Protein AF-A0A9P0NGK1-F1 (afdb_monomer)

Structure (mmCIF, N/CA/C/O backbone):
data_AF-A0A9P0NGK1-F1
#
_entry.id   AF-A0A9P0NGK1-F1
#
loop_
_atom_site.group_PDB
_atom_site.id
_atom_site.type_symbol
_atom_site.label_atom_id
_atom_site.label_alt_id
_atom_site.label_comp_id
_atom_site.label_asym_id
_atom_site.label_entity_id
_atom_site.label_seq_id
_atom_site.pdbx_PDB_ins_code
_atom_site.Cartn_x
_atom_site.Cartn_y
_atom_site.Cartn_z
_atom_site.occupancy
_atom_site.B_iso_or_equiv
_atom_site.auth_seq_id
_atom_site.auth_comp_id
_atom_site.auth_asym_id
_atom_site.auth_atom_id
_atom_site.pdbx_PDB_model_num
ATOM 1 N N . MET A 1 1 ? 38.859 -7.418 5.024 1.00 35.53 1 MET A N 1
ATOM 2 C CA . MET A 1 1 ? 37.571 -8.073 4.716 1.00 35.53 1 MET A CA 1
ATOM 3 C C . MET A 1 1 ? 36.928 -7.284 3.594 1.00 35.53 1 MET A C 1
ATOM 5 O O . MET A 1 1 ? 36.834 -6.075 3.733 1.00 35.53 1 MET A O 1
ATOM 9 N N . SER A 1 2 ? 36.626 -7.931 2.469 1.00 40.88 2 SER A N 1
ATOM 10 C CA . SER A 1 2 ? 36.155 -7.268 1.247 1.00 40.88 2 SER A CA 1
ATOM 11 C C . SER A 1 2 ? 34.719 -6.778 1.432 1.00 40.88 2 SER A C 1
ATOM 13 O O . SER A 1 2 ? 33.812 -7.596 1.566 1.00 40.88 2 SER A O 1
ATOM 15 N N . GLN A 1 3 ? 34.510 -5.462 1.452 1.00 42.41 3 GLN A N 1
ATOM 16 C CA . GLN A 1 3 ? 33.209 -4.884 1.134 1.00 42.41 3 GLN A CA 1
ATOM 17 C C . GLN A 1 3 ? 33.101 -4.900 -0.391 1.00 42.41 3 GLN A C 1
ATOM 19 O O . GLN A 1 3 ? 33.691 -4.063 -1.067 1.00 42.41 3 GLN A O 1
ATOM 24 N N . ASN A 1 4 ? 32.385 -5.878 -0.947 1.00 43.88 4 ASN A N 1
ATOM 25 C CA . ASN A 1 4 ? 31.895 -5.774 -2.319 1.00 43.88 4 ASN A CA 1
ATOM 26 C C . ASN A 1 4 ? 30.751 -4.747 -2.326 1.00 43.88 4 ASN A C 1
ATOM 28 O O . ASN A 1 4 ? 29.579 -5.107 -2.419 1.00 43.88 4 ASN A O 1
ATOM 32 N N . GLU A 1 5 ? 31.085 -3.466 -2.170 1.00 45.56 5 GLU A N 1
ATOM 33 C CA . GLU A 1 5 ? 30.175 -2.379 -2.511 1.00 45.56 5 GLU A CA 1
ATOM 34 C C . GLU A 1 5 ? 30.039 -2.385 -4.027 1.00 45.56 5 GLU A C 1
ATOM 36 O O . GLU A 1 5 ? 30.900 -1.906 -4.762 1.00 45.56 5 GLU A O 1
ATOM 41 N N . THR A 1 6 ? 28.954 -2.988 -4.506 1.00 48.22 6 THR A N 1
ATOM 42 C CA . THR A 1 6 ? 28.494 -2.746 -5.870 1.00 48.22 6 THR A CA 1
ATOM 43 C C . THR A 1 6 ? 27.996 -1.306 -5.879 1.00 48.22 6 THR A C 1
ATOM 45 O O . THR A 1 6 ? 26.834 -1.038 -5.586 1.00 48.22 6 THR A O 1
ATOM 48 N N . THR A 1 7 ? 28.904 -0.358 -6.097 1.00 46.31 7 THR A N 1
ATOM 49 C CA . THR A 1 7 ? 28.561 1.038 -6.349 1.00 46.31 7 THR A CA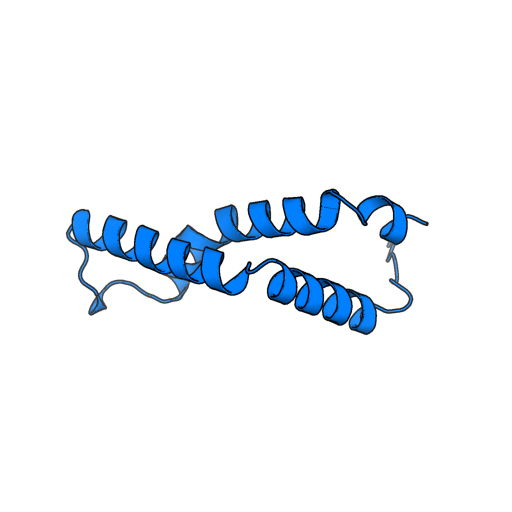 1
ATOM 50 C C . THR A 1 7 ? 27.832 1.038 -7.685 1.00 46.31 7 THR A C 1
ATOM 52 O O . THR A 1 7 ? 28.451 0.976 -8.746 1.00 46.31 7 THR A O 1
ATOM 55 N N . PHE A 1 8 ? 26.498 1.012 -7.649 1.00 55.28 8 PHE A N 1
ATOM 56 C CA . PHE A 1 8 ? 25.715 1.295 -8.842 1.00 55.28 8 PHE A CA 1
ATOM 57 C C . PHE A 1 8 ? 26.138 2.690 -9.290 1.00 55.28 8 PHE A C 1
ATOM 59 O O . PHE A 1 8 ? 25.954 3.655 -8.555 1.00 55.28 8 PHE A O 1
ATOM 66 N N . VAL A 1 9 ? 26.738 2.788 -10.476 1.00 56.22 9 VAL A N 1
ATOM 67 C CA . VAL A 1 9 ? 27.290 4.038 -11.030 1.00 56.22 9 VAL A CA 1
ATOM 68 C C . VAL A 1 9 ? 26.210 5.129 -11.167 1.00 56.22 9 VAL A C 1
ATOM 70 O O . VAL A 1 9 ? 26.532 6.281 -11.430 1.00 56.22 9 VAL A O 1
ATOM 73 N N . ASP A 1 10 ? 24.936 4.797 -10.929 1.00 74.12 10 ASP A N 1
ATOM 74 C CA . ASP A 1 10 ? 23.822 5.735 -10.952 1.00 74.12 10 ASP A CA 1
ATOM 75 C C . ASP A 1 10 ? 22.601 5.250 -10.128 1.00 74.12 10 ASP A C 1
ATOM 77 O O . ASP A 1 10 ? 21.559 4.863 -10.669 1.00 74.12 10 ASP A O 1
ATOM 81 N N . GLU A 1 11 ? 22.732 5.207 -8.796 1.00 78.00 11 GLU A N 1
ATOM 82 C CA . GLU A 1 11 ? 21.634 4.831 -7.881 1.00 78.00 11 GLU A CA 1
ATOM 83 C C . GLU A 1 11 ? 20.386 5.714 -8.072 1.00 78.00 11 GLU A C 1
ATOM 85 O O . GLU A 1 11 ? 19.255 5.216 -8.052 1.00 78.00 11 GLU A O 1
ATOM 90 N N . GLU A 1 12 ? 20.575 7.015 -8.314 1.00 82.62 12 GLU A N 1
ATOM 91 C CA . GLU A 1 12 ? 19.472 7.953 -8.529 1.00 82.62 12 GLU A CA 1
ATOM 92 C C . GLU A 1 12 ? 18.718 7.673 -9.830 1.00 82.62 12 GLU A C 1
ATOM 94 O O . GLU A 1 12 ? 17.482 7.596 -9.809 1.00 82.62 12 GLU A O 1
ATOM 99 N N . SER A 1 13 ? 19.413 7.447 -10.952 1.00 79.62 13 SER A N 1
ATOM 100 C CA . SER A 1 13 ? 18.725 7.066 -12.190 1.00 79.62 13 SER A CA 1
ATOM 101 C C . SER A 1 13 ? 18.071 5.700 -12.086 1.00 79.62 13 SER A C 1
ATOM 103 O O . SER A 1 13 ? 16.993 5.505 -12.653 1.00 79.62 13 SER A O 1
ATOM 105 N N . PHE A 1 14 ? 18.663 4.758 -11.345 1.00 80.12 14 PHE A N 1
ATOM 106 C CA . PHE A 1 14 ? 18.024 3.470 -11.096 1.00 80.12 14 PHE A CA 1
ATOM 107 C C . PHE A 1 14 ? 16.715 3.639 -10.320 1.00 8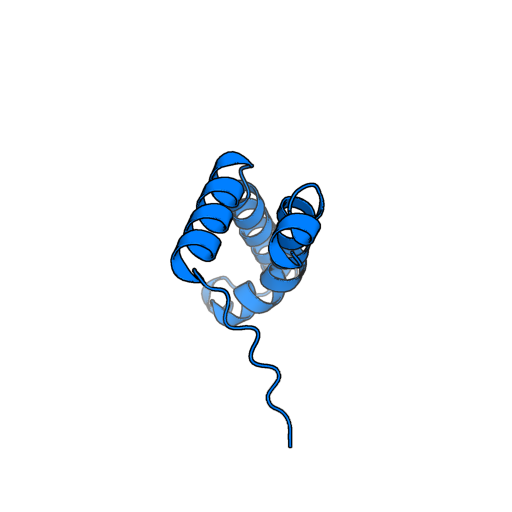0.12 14 PHE A C 1
ATOM 109 O O . PHE A 1 14 ? 15.668 3.151 -10.756 1.00 80.12 14 PHE A O 1
ATOM 116 N N . LYS A 1 15 ? 16.748 4.390 -9.215 1.00 82.62 15 LYS A N 1
ATOM 117 C CA . LYS A 1 15 ? 15.559 4.707 -8.419 1.00 82.62 15 LYS A CA 1
ATOM 118 C C . LYS A 1 15 ? 14.494 5.398 -9.270 1.00 82.62 15 LYS A C 1
ATOM 120 O O . LYS A 1 15 ? 13.337 4.983 -9.252 1.00 82.62 15 LYS A O 1
ATOM 125 N N . SER A 1 16 ? 14.888 6.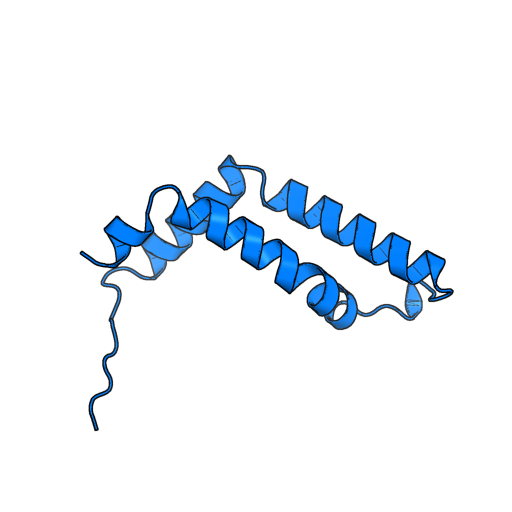397 -10.060 1.00 86.75 16 SER A N 1
ATOM 126 C CA . SER A 1 16 ? 13.996 7.117 -10.974 1.00 86.75 16 SER A CA 1
ATOM 127 C C . SER A 1 16 ? 13.346 6.183 -12.001 1.00 86.75 16 SER A C 1
ATOM 129 O O . SER A 1 16 ? 12.125 6.207 -12.187 1.00 86.75 16 SER A O 1
ATOM 131 N N . LEU A 1 17 ? 14.131 5.289 -12.614 1.00 84.19 17 LEU A N 1
ATOM 132 C CA . LEU A 1 17 ? 13.636 4.297 -13.566 1.00 84.19 17 LEU A CA 1
ATOM 133 C C . LEU A 1 17 ? 12.620 3.351 -12.917 1.00 84.19 17 LEU A C 1
ATOM 135 O O . LEU A 1 17 ? 11.546 3.140 -13.481 1.00 84.19 17 LEU A O 1
ATOM 139 N N . VAL A 1 18 ? 12.942 2.797 -11.744 1.00 84.50 18 VAL A N 1
ATOM 140 C CA . VAL A 1 18 ? 12.040 1.902 -11.006 1.00 84.50 18 VAL A CA 1
ATOM 141 C C . VAL A 1 18 ? 10.742 2.625 -10.661 1.00 84.50 18 VAL A C 1
ATOM 143 O O . VAL A 1 18 ? 9.671 2.125 -10.999 1.00 84.50 18 VAL A O 1
ATOM 146 N N . CYS A 1 19 ? 10.814 3.826 -10.080 1.00 87.69 19 CYS A N 1
ATOM 147 C CA . CYS A 1 19 ? 9.631 4.620 -9.746 1.00 87.69 19 CYS A CA 1
ATOM 148 C C . CYS A 1 19 ? 8.756 4.895 -10.975 1.00 87.69 19 CYS A C 1
ATOM 150 O O . CYS A 1 19 ? 7.538 4.720 -10.907 1.00 87.69 19 CYS A O 1
ATOM 152 N N . ARG A 1 20 ? 9.359 5.260 -12.116 1.00 88.19 20 ARG A N 1
ATOM 153 C CA . ARG A 1 20 ? 8.609 5.491 -13.356 1.00 88.19 20 ARG A CA 1
ATOM 154 C C . ARG A 1 20 ? 7.877 4.234 -13.815 1.00 88.19 20 ARG A C 1
ATOM 156 O O . ARG A 1 20 ? 6.720 4.317 -14.206 1.00 88.19 20 ARG A O 1
ATOM 163 N N . ARG A 1 21 ? 8.525 3.068 -13.749 1.00 85.56 21 ARG A N 1
ATOM 164 C CA . ARG A 1 21 ? 7.909 1.798 -14.164 1.00 85.56 21 ARG A CA 1
ATOM 165 C C . ARG A 1 21 ? 6.795 1.350 -13.236 1.00 85.56 21 ARG A C 1
ATOM 167 O O . ARG A 1 21 ? 5.760 0.931 -13.737 1.00 85.56 21 ARG A O 1
ATOM 174 N N . LEU A 1 22 ? 6.989 1.475 -11.924 1.00 88.75 22 LEU A N 1
ATOM 175 C CA . LEU A 1 22 ? 5.940 1.187 -10.946 1.00 88.75 22 LEU A CA 1
ATOM 176 C C . LEU A 1 22 ? 4.703 2.056 -11.210 1.00 88.75 22 LEU A C 1
ATOM 178 O O . LEU A 1 22 ? 3.579 1.565 -11.173 1.00 88.75 22 LEU A O 1
ATOM 182 N N . LEU A 1 23 ? 4.903 3.328 -11.556 1.00 89.50 23 LEU A N 1
ATOM 183 C CA . LEU A 1 23 ? 3.804 4.212 -11.930 1.00 89.50 23 LEU A CA 1
ATOM 184 C C . LEU A 1 23 ? 3.141 3.792 -13.253 1.00 89.50 23 LEU A C 1
ATOM 186 O O . LEU A 1 23 ? 1.923 3.666 -13.308 1.00 89.50 23 LEU A O 1
ATOM 190 N N . GLU A 1 24 ? 3.924 3.525 -14.302 1.00 88.88 24 GLU A N 1
ATOM 191 C CA . GLU A 1 24 ? 3.413 3.102 -15.618 1.00 88.88 24 GLU A CA 1
ATOM 192 C C . GLU A 1 24 ? 2.638 1.772 -15.576 1.00 88.88 24 GLU A C 1
ATOM 194 O O . GLU A 1 24 ? 1.723 1.581 -16.374 1.00 88.88 24 GLU A O 1
ATOM 199 N N . CYS A 1 25 ? 2.995 0.848 -14.678 1.00 87.06 25 CYS A N 1
ATOM 200 C CA . CYS A 1 25 ? 2.315 -0.442 -14.549 1.00 87.06 25 CYS A CA 1
ATOM 201 C C . CYS A 1 25 ? 1.144 -0.431 -13.555 1.00 87.06 25 CYS A C 1
ATOM 203 O O . CYS A 1 25 ? 0.569 -1.487 -13.307 1.00 87.06 25 CYS A O 1
ATOM 205 N N . GLY A 1 26 ? 0.798 0.726 -12.976 1.00 91.44 26 GLY A N 1
ATOM 206 C CA . GLY A 1 26 ? -0.314 0.845 -12.029 1.00 91.44 26 GLY A CA 1
ATOM 207 C C . GLY A 1 26 ? -0.024 0.281 -10.634 1.00 91.4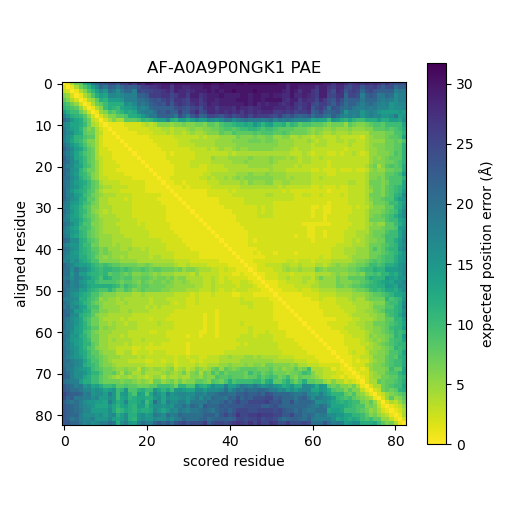4 26 GLY A C 1
ATOM 208 O O . GLY A 1 26 ? -0.954 0.042 -9.868 1.00 91.44 26 GLY A O 1
ATOM 209 N N . TRP A 1 27 ? 1.249 0.097 -10.262 1.00 92.12 27 TRP A N 1
ATOM 210 C CA . TRP A 1 27 ? 1.633 -0.469 -8.960 1.00 92.12 27 TRP A CA 1
ATOM 211 C C . TRP A 1 27 ? 1.044 0.317 -7.782 1.00 92.12 27 TRP A C 1
ATOM 213 O O . TRP A 1 27 ? 0.602 -0.271 -6.801 1.00 92.12 27 TRP A O 1
ATOM 223 N N . MET A 1 28 ? 0.997 1.650 -7.883 1.00 91.88 28 MET A N 1
ATOM 224 C CA . MET A 1 28 ? 0.411 2.503 -6.839 1.00 91.88 28 MET A CA 1
ATOM 225 C C . MET A 1 28 ? -1.076 2.207 -6.617 1.00 91.88 28 MET A C 1
ATOM 227 O O . MET A 1 28 ? -1.536 2.194 -5.472 1.00 91.88 28 MET A O 1
ATOM 231 N N . ASP A 1 29 ? -1.822 1.944 -7.690 1.00 94.69 29 ASP A N 1
ATOM 232 C CA . ASP A 1 29 ? -3.242 1.603 -7.608 1.00 94.69 29 ASP A CA 1
ATOM 233 C C . ASP A 1 29 ? -3.424 0.218 -6.980 1.00 94.69 29 ASP A C 1
ATOM 235 O O . ASP A 1 29 ? -4.265 0.038 -6.097 1.00 94.69 29 ASP A O 1
ATOM 239 N N . GLU A 1 30 ? -2.581 -0.741 -7.366 1.00 93.88 30 GLU A N 1
ATOM 240 C CA . GLU A 1 30 ? -2.584 -2.103 -6.828 1.00 93.88 30 GLU A CA 1
ATOM 241 C C . GLU A 1 30 ? -2.250 -2.135 -5.329 1.00 93.88 30 GLU A C 1
ATOM 243 O O . GLU A 1 30 ? -2.987 -2.723 -4.535 1.00 93.88 30 GLU A O 1
ATOM 248 N N . VAL A 1 31 ? -1.217 -1.403 -4.901 1.00 94.69 31 VAL A N 1
ATOM 249 C CA . VAL A 1 31 ? -0.872 -1.254 -3.478 1.00 94.69 31 VAL A CA 1
ATOM 250 C C . VAL A 1 31 ? -1.971 -0.521 -2.708 1.00 94.69 31 VAL A C 1
ATOM 252 O O . VAL A 1 31 ? -2.283 -0.887 -1.576 1.00 94.69 31 VAL A O 1
ATOM 255 N N . THR A 1 32 ? -2.628 0.469 -3.317 1.00 95.38 32 THR A N 1
ATOM 256 C CA . THR A 1 32 ? -3.778 1.144 -2.697 1.00 95.38 32 THR A CA 1
ATOM 25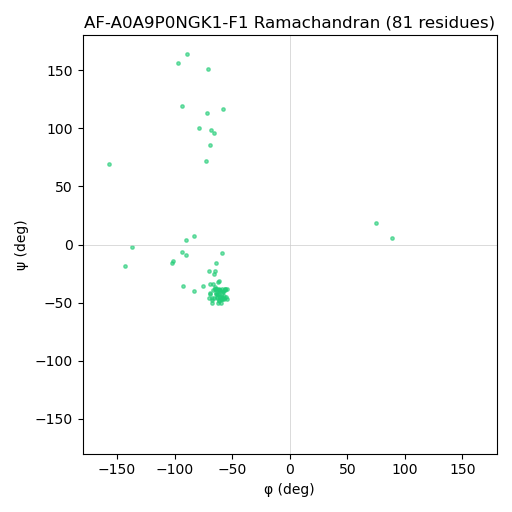7 C C . THR A 1 32 ? -4.950 0.183 -2.480 1.00 95.38 32 THR A C 1
ATOM 259 O O . THR A 1 32 ? -5.631 0.262 -1.451 1.00 95.38 32 THR A O 1
ATOM 262 N N . MET A 1 33 ? -5.204 -0.731 -3.421 1.00 96.38 33 MET A N 1
ATOM 263 C CA . MET A 1 33 ? -6.212 -1.781 -3.255 1.00 96.38 33 MET A CA 1
ATOM 264 C C . MET A 1 33 ? -5.821 -2.758 -2.143 1.00 96.38 33 MET A C 1
ATOM 266 O O . MET A 1 33 ? -6.638 -2.986 -1.250 1.00 96.38 33 MET A O 1
ATOM 270 N N . LEU A 1 34 ? -4.565 -3.215 -2.114 1.00 95.94 34 LEU A N 1
ATOM 271 C CA . LEU A 1 34 ? -4.022 -4.055 -1.039 1.00 95.94 34 LEU A CA 1
ATOM 272 C C . LEU A 1 34 ? -4.203 -3.413 0.343 1.00 95.94 34 LEU A C 1
ATOM 274 O O . LEU A 1 34 ? -4.713 -4.056 1.259 1.00 95.94 34 LEU A O 1
ATOM 278 N N . CYS A 1 35 ? -3.878 -2.125 0.496 1.00 96.00 35 CYS A N 1
ATOM 279 C CA . CYS A 1 35 ? -4.112 -1.393 1.745 1.00 96.00 35 CYS A CA 1
ATOM 280 C C . CYS A 1 35 ? -5.584 -1.456 2.178 1.00 96.00 35 CYS A C 1
ATOM 282 O O . CYS A 1 35 ? -5.883 -1.718 3.344 1.00 96.00 35 CYS A O 1
ATOM 284 N N . LYS A 1 36 ? -6.522 -1.240 1.246 1.00 96.06 36 LYS A N 1
ATOM 285 C CA . LYS A 1 36 ? -7.965 -1.302 1.536 1.00 96.06 36 LYS A CA 1
ATOM 286 C C . LYS A 1 36 ? -8.407 -2.712 1.927 1.00 96.06 36 LYS A C 1
ATOM 288 O O . LYS A 1 36 ? -9.266 -2.847 2.796 1.00 96.06 36 LYS A O 1
ATOM 293 N N . GLU A 1 37 ? -7.855 -3.743 1.297 1.00 96.75 37 GLU A N 1
ATOM 294 C CA . GLU A 1 37 ? -8.164 -5.143 1.597 1.00 96.75 37 GLU A CA 1
ATOM 295 C C . GLU A 1 37 ? -7.665 -5.554 2.982 1.00 96.75 37 GLU A C 1
ATOM 297 O O . GLU A 1 37 ? -8.469 -6.020 3.792 1.00 96.75 37 GLU A O 1
ATOM 302 N N . LYS A 1 38 ? -6.392 -5.292 3.306 1.00 96.06 38 LYS A N 1
ATOM 303 C CA . LYS A 1 38 ? -5.827 -5.590 4.635 1.00 96.06 38 LYS A CA 1
ATOM 304 C C . LYS A 1 38 ? -6.538 -4.810 5.739 1.00 96.06 38 LYS A C 1
ATOM 306 O O . LYS A 1 38 ? -6.846 -5.356 6.799 1.00 96.06 38 LYS A O 1
ATOM 311 N N . LEU A 1 39 ? -6.891 -3.549 5.470 1.00 95.44 39 LEU A N 1
ATOM 312 C CA . LEU A 1 39 ? -7.680 -2.747 6.403 1.00 95.44 39 LEU A CA 1
ATOM 313 C C . LEU A 1 39 ? -9.057 -3.380 6.654 1.00 95.44 39 LEU A C 1
ATOM 315 O O . LEU A 1 39 ? -9.449 -3.544 7.808 1.00 95.44 39 LEU A O 1
ATOM 319 N N . LYS A 1 40 ? -9.779 -3.786 5.599 1.00 95.81 40 LYS A N 1
ATOM 320 C CA . LYS A 1 40 ? -11.060 -4.503 5.737 1.00 95.81 40 LYS A CA 1
ATOM 321 C C . LYS A 1 40 ? -10.904 -5.807 6.518 1.00 95.81 40 LYS A C 1
ATOM 323 O O . LYS A 1 40 ? -11.745 -6.096 7.366 1.00 95.81 40 LYS A O 1
ATOM 328 N N . GLU A 1 41 ? -9.842 -6.567 6.265 1.00 95.94 41 GLU A N 1
ATOM 329 C CA . GLU A 1 41 ? -9.564 -7.819 6.971 1.00 95.94 41 GLU A CA 1
ATOM 330 C C . GLU A 1 41 ? -9.405 -7.581 8.479 1.00 95.94 41 GLU A C 1
ATOM 332 O O . GLU A 1 41 ? -10.054 -8.250 9.286 1.00 95.94 41 GLU A O 1
ATOM 337 N N . ARG A 1 42 ? -8.626 -6.575 8.882 1.00 94.56 42 ARG A N 1
ATOM 338 C CA . ARG A 1 42 ? -8.470 -6.216 10.298 1.00 94.56 42 ARG A CA 1
ATOM 339 C C . ARG A 1 42 ? -9.758 -5.745 10.954 1.00 94.56 42 ARG A C 1
ATOM 341 O O . ARG A 1 42 ? -10.077 -6.180 12.062 1.00 94.56 42 ARG A O 1
ATOM 348 N N . LEU A 1 43 ? -10.530 -4.911 10.259 1.00 94.75 43 LEU A N 1
ATOM 349 C CA . LEU A 1 43 ? -11.840 -4.476 10.747 1.00 94.75 43 LEU A CA 1
ATOM 350 C C . LEU A 1 43 ? -12.793 -5.670 10.922 1.00 94.75 43 LEU A C 1
ATOM 352 O O . LEU A 1 43 ? -13.517 -5.737 11.913 1.00 94.75 43 LEU A O 1
ATOM 356 N N . SER A 1 44 ? -12.745 -6.657 10.020 1.00 95.94 44 SER A N 1
ATOM 357 C CA . SER A 1 44 ? -13.547 -7.884 10.136 1.00 95.94 44 SER A CA 1
ATOM 358 C C . SER A 1 44 ? -13.153 -8.759 11.334 1.00 95.94 44 SER A C 1
ATOM 360 O O . SER A 1 44 ? -13.994 -9.476 11.872 1.00 95.94 44 SER A O 1
ATOM 362 N N . LYS A 1 45 ? -11.903 -8.650 11.807 1.00 94.81 45 LYS A N 1
ATOM 363 C CA . LYS A 1 45 ? -11.393 -9.313 13.021 1.00 94.81 45 LYS A CA 1
ATOM 364 C C . LYS A 1 45 ? -11.717 -8.541 14.310 1.00 94.81 45 LYS A C 1
ATOM 366 O O . LYS A 1 45 ? -11.247 -8.916 15.381 1.00 94.81 45 LYS A O 1
ATOM 371 N N . GLY A 1 46 ? -12.518 -7.476 14.223 1.00 93.88 46 GLY A N 1
ATOM 372 C CA . GLY A 1 46 ? -12.996 -6.704 15.374 1.00 93.88 46 GLY A CA 1
ATOM 373 C C . GLY A 1 46 ? -12.079 -5.559 15.806 1.00 93.88 46 GLY A C 1
ATOM 374 O O . GLY A 1 46 ? -12.363 -4.905 16.809 1.00 93.88 46 GLY A O 1
ATOM 375 N N . GLN A 1 47 ? -11.002 -5.278 15.065 1.00 95.19 47 GLN A N 1
ATOM 376 C CA . GLN A 1 47 ? -10.205 -4.077 15.311 1.00 95.19 47 GLN A CA 1
ATOM 377 C C . GLN A 1 47 ? -10.981 -2.830 14.878 1.00 95.19 47 GLN A C 1
ATOM 379 O O . GLN A 1 47 ? -11.793 -2.857 13.955 1.00 95.19 47 GLN A O 1
ATOM 384 N N . THR A 1 48 ? -10.715 -1.706 15.536 1.00 94.25 48 THR A N 1
ATOM 385 C CA . THR A 1 48 ? -11.292 -0.410 15.159 1.00 94.25 48 THR A CA 1
ATOM 386 C C . THR A 1 48 ? -10.311 0.376 14.296 1.00 94.25 48 THR A C 1
ATOM 388 O O . THR A 1 48 ? -9.100 0.209 14.421 1.00 94.25 48 THR A O 1
ATOM 391 N N . VAL A 1 49 ? -10.808 1.305 13.476 1.00 90.25 49 VAL A N 1
ATOM 392 C CA . VAL A 1 49 ? -9.945 2.186 12.664 1.00 90.25 49 VAL A CA 1
ATOM 393 C C . VAL A 1 49 ? -8.927 2.938 13.531 1.00 90.25 49 VAL A C 1
ATOM 395 O O . VAL A 1 49 ? -7.776 3.072 13.144 1.00 90.25 49 VAL A O 1
ATOM 398 N N . LYS A 1 50 ? -9.322 3.375 14.735 1.00 92.69 50 LYS A N 1
ATOM 399 C CA . LYS A 1 50 ? -8.443 4.117 15.656 1.00 92.69 50 LYS A CA 1
ATOM 400 C C . LYS A 1 50 ? -7.331 3.265 16.270 1.00 92.69 50 LYS A C 1
ATOM 402 O O . LYS A 1 50 ? -6.347 3.821 16.737 1.00 92.69 50 LYS A O 1
ATOM 407 N N . SER A 1 51 ? -7.516 1.947 16.325 1.00 95.12 51 SER A N 1
ATOM 408 C CA . SER A 1 51 ? -6.530 1.015 16.884 1.00 95.12 51 SER A CA 1
ATOM 409 C C . SER A 1 51 ? -5.539 0.485 15.849 1.00 95.12 51 SER A C 1
ATOM 411 O O . SER A 1 51 ? -4.608 -0.207 16.234 1.00 95.12 51 SER A O 1
ATOM 413 N N . ILE A 1 52 ? -5.755 0.754 14.558 1.00 95.06 52 ILE A N 1
ATOM 414 C CA . ILE A 1 52 ? -4.866 0.302 13.485 1.00 95.06 52 ILE A CA 1
ATOM 415 C C . ILE A 1 52 ? -3.861 1.416 13.215 1.00 95.06 52 ILE A C 1
ATOM 417 O O . ILE A 1 52 ? -4.254 2.525 12.848 1.00 95.06 52 ILE A O 1
ATOM 421 N N . THR A 1 53 ? -2.577 1.126 13.397 1.00 95.81 53 THR A N 1
ATOM 422 C CA . THR A 1 53 ? -1.511 2.091 13.116 1.00 95.81 53 THR A CA 1
ATOM 423 C C . THR A 1 53 ? -1.038 2.000 11.666 1.00 95.81 53 THR A C 1
ATOM 425 O O . THR A 1 53 ? -1.291 1.020 10.957 1.00 95.81 53 THR A O 1
ATOM 428 N N . GLU A 1 54 ? -0.326 3.032 11.214 1.00 94.06 54 GLU A N 1
ATOM 429 C CA . GLU A 1 54 ? 0.344 3.011 9.910 1.00 94.06 54 GLU A CA 1
ATOM 430 C C . GLU A 1 54 ? 1.380 1.887 9.826 1.00 94.06 54 GLU A C 1
ATOM 432 O O . GLU A 1 54 ? 1.464 1.215 8.802 1.00 94.06 54 GLU A O 1
ATOM 437 N N . GLU A 1 55 ? 2.120 1.638 10.909 1.00 95.38 55 GLU A N 1
ATOM 438 C CA . GLU A 1 55 ? 3.108 0.560 10.986 1.00 95.38 55 GLU A CA 1
ATOM 439 C C . GLU A 1 55 ? 2.448 -0.816 10.873 1.00 95.38 55 GLU A C 1
ATOM 441 O O . GLU A 1 55 ? 2.910 -1.671 10.115 1.00 95.38 55 GLU A O 1
ATOM 446 N N . ASP A 1 56 ? 1.315 -1.014 11.550 1.00 94.12 56 ASP A N 1
ATOM 447 C CA . ASP A 1 56 ? 0.553 -2.248 11.415 1.00 94.12 56 ASP A CA 1
ATOM 448 C C . ASP A 1 56 ? 0.137 -2.450 9.953 1.00 94.12 56 ASP A C 1
ATOM 450 O O . ASP A 1 56 ? 0.226 -3.561 9.428 1.00 94.12 56 ASP A O 1
ATOM 454 N N . LEU A 1 57 ? -0.395 -1.416 9.289 1.00 94.62 57 LEU A N 1
ATOM 455 C CA . LEU A 1 57 ? -0.843 -1.518 7.896 1.00 94.62 57 LEU A CA 1
ATOM 456 C C . LEU A 1 57 ? 0.337 -1.747 6.941 1.00 94.62 57 LEU A C 1
ATOM 458 O O . LEU A 1 57 ? 0.233 -2.555 6.020 1.00 94.62 57 LEU A O 1
ATOM 462 N N . PHE A 1 58 ? 1.471 -1.094 7.192 1.00 95.00 58 PHE A N 1
ATOM 463 C CA . PHE A 1 58 ? 2.708 -1.310 6.450 1.00 95.00 58 PHE A CA 1
ATOM 464 C C . PHE A 1 58 ? 3.168 -2.767 6.545 1.00 95.00 58 PHE A C 1
ATOM 466 O O . PHE A 1 58 ? 3.461 -3.378 5.518 1.00 95.00 58 PHE A O 1
ATOM 473 N N . ASN A 1 59 ? 3.181 -3.348 7.746 1.00 96.31 59 ASN A N 1
ATOM 474 C CA . ASN A 1 59 ? 3.616 -4.729 7.960 1.00 96.31 59 ASN A CA 1
ATOM 475 C C . ASN A 1 59 ? 2.741 -5.754 7.220 1.00 96.31 59 ASN A C 1
ATOM 477 O O . ASN A 1 59 ? 3.262 -6.760 6.738 1.00 96.31 59 ASN A O 1
ATOM 481 N N . ASP A 1 60 ? 1.446 -5.472 7.061 1.00 94.62 60 ASP A N 1
ATOM 482 C CA . ASP A 1 60 ? 0.528 -6.329 6.303 1.00 94.62 60 ASP A CA 1
ATOM 483 C C . ASP A 1 60 ? 0.699 -6.209 4.784 1.00 94.62 60 ASP A C 1
ATOM 485 O O . ASP A 1 60 ? 0.500 -7.185 4.062 1.00 94.62 60 ASP A O 1
ATOM 489 N N . VAL A 1 61 ? 1.008 -5.006 4.290 1.00 96.06 61 VAL A N 1
ATOM 490 C CA . VAL A 1 61 ? 1.015 -4.690 2.851 1.00 96.06 61 VAL A CA 1
ATOM 491 C C . VAL A 1 61 ? 2.397 -4.887 2.230 1.00 96.06 61 VAL A C 1
ATOM 493 O O . VAL A 1 61 ? 2.512 -5.316 1.081 1.00 96.06 61 VAL A O 1
ATOM 496 N N . ALA A 1 62 ? 3.467 -4.589 2.969 1.00 92.00 62 ALA A N 1
ATOM 497 C CA . ALA A 1 62 ? 4.824 -4.553 2.436 1.00 92.00 62 ALA A CA 1
ATOM 498 C C . ALA A 1 62 ? 5.311 -5.884 1.821 1.00 92.00 62 ALA A C 1
ATOM 500 O O . ALA A 1 62 ? 5.998 -5.823 0.798 1.00 92.00 62 ALA A O 1
ATOM 501 N N . PRO A 1 63 ? 5.002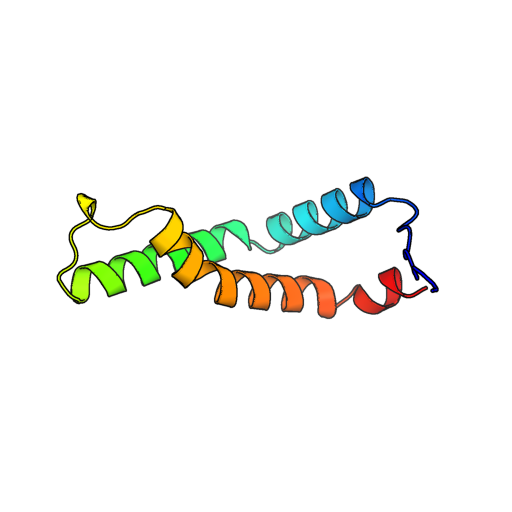 -7.080 2.368 1.00 94.44 63 PRO A N 1
ATOM 502 C CA . PRO A 1 63 ? 5.392 -8.346 1.740 1.00 94.44 63 PRO A CA 1
ATOM 503 C C . PRO A 1 63 ? 4.791 -8.536 0.339 1.00 94.44 63 PRO A C 1
ATOM 505 O O . PRO A 1 63 ? 5.516 -8.890 -0.596 1.00 94.44 63 PRO A O 1
ATOM 508 N N . ASP A 1 64 ? 3.500 -8.240 0.187 1.00 93.31 64 ASP A N 1
ATOM 509 C CA . ASP A 1 64 ? 2.770 -8.382 -1.075 1.00 93.31 64 ASP A CA 1
ATOM 510 C C . ASP A 1 64 ? 3.238 -7.321 -2.085 1.00 93.31 64 ASP A C 1
ATOM 512 O O . ASP A 1 64 ? 3.625 -7.644 -3.211 1.00 93.31 64 ASP A O 1
ATOM 516 N N . ALA A 1 65 ? 3.348 -6.062 -1.644 1.00 91.69 65 ALA A N 1
ATOM 517 C CA . ALA A 1 65 ? 3.837 -4.956 -2.466 1.00 91.69 65 ALA A CA 1
ATOM 518 C C . ALA A 1 65 ? 5.260 -5.205 -3.006 1.00 91.69 65 ALA A C 1
ATOM 520 O O . ALA A 1 65 ? 5.532 -4.933 -4.179 1.00 91.69 65 ALA A O 1
ATOM 521 N N . ARG A 1 66 ? 6.164 -5.772 -2.187 1.00 90.38 66 ARG A N 1
ATOM 522 C CA . ARG A 1 66 ? 7.521 -6.158 -2.619 1.00 90.38 66 ARG A CA 1
ATOM 523 C C . ARG A 1 66 ? 7.507 -7.263 -3.670 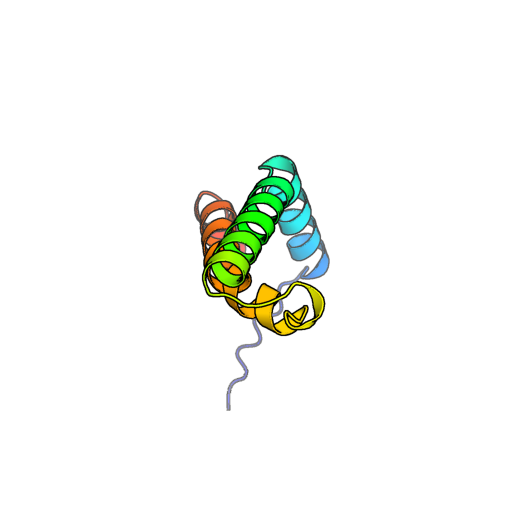1.00 90.38 66 ARG A C 1
ATOM 525 O O . ARG A 1 66 ? 8.315 -7.199 -4.594 1.00 90.38 66 ARG A O 1
ATOM 532 N N . SER A 1 67 ? 6.615 -8.246 -3.562 1.00 88.00 67 SER A N 1
ATOM 533 C CA . SER A 1 67 ? 6.506 -9.309 -4.572 1.00 88.00 67 SER A CA 1
ATOM 534 C C . SER A 1 67 ? 6.082 -8.753 -5.929 1.00 88.00 67 SER A C 1
ATOM 536 O O . SER A 1 67 ? 6.688 -9.100 -6.944 1.00 88.00 67 SER A O 1
ATOM 538 N N . ILE A 1 68 ? 5.122 -7.823 -5.946 1.00 84.81 68 ILE A N 1
ATOM 539 C CA . ILE A 1 68 ? 4.701 -7.133 -7.174 1.00 84.81 68 ILE A CA 1
ATOM 540 C C . ILE A 1 68 ? 5.872 -6.321 -7.747 1.00 84.81 68 ILE A C 1
ATOM 542 O O . ILE A 1 68 ? 6.184 -6.430 -8.932 1.00 84.81 68 ILE A O 1
ATOM 546 N N . THR A 1 69 ? 6.596 -5.575 -6.904 1.00 82.88 69 THR A N 1
ATOM 547 C CA . THR A 1 69 ? 7.793 -4.825 -7.323 1.00 82.88 69 THR A CA 1
ATOM 548 C C . THR A 1 69 ? 8.852 -5.736 -7.950 1.00 82.88 69 THR A C 1
ATOM 550 O O . THR A 1 69 ? 9.378 -5.428 -9.021 1.00 82.88 69 THR A O 1
ATOM 553 N N . ILE A 1 70 ? 9.152 -6.880 -7.325 1.00 77.94 70 ILE A N 1
ATOM 554 C CA . ILE A 1 70 ? 10.116 -7.854 -7.853 1.00 77.94 70 ILE A CA 1
ATOM 555 C C . ILE A 1 70 ? 9.633 -8.399 -9.196 1.00 77.94 70 ILE A C 1
ATOM 557 O O . ILE A 1 70 ? 10.430 -8.484 -10.125 1.00 77.94 70 ILE A O 1
ATOM 561 N N . TYR A 1 71 ? 8.348 -8.719 -9.345 1.00 76.12 71 TYR A N 1
ATOM 562 C CA . TYR A 1 71 ? 7.783 -9.181 -10.614 1.00 76.12 71 TYR A CA 1
ATOM 563 C C . TYR A 1 71 ? 7.942 -8.143 -11.743 1.00 76.12 71 TYR A C 1
ATOM 565 O O . TYR A 1 71 ? 8.414 -8.474 -12.837 1.00 76.12 71 TYR A O 1
ATOM 573 N N . VAL A 1 72 ? 7.641 -6.871 -11.459 1.00 74.88 72 VAL A N 1
ATOM 574 C CA . VAL A 1 72 ? 7.760 -5.757 -12.419 1.00 74.88 72 VAL A CA 1
ATOM 575 C C . VAL A 1 72 ? 9.215 -5.520 -12.847 1.00 74.88 72 VAL A C 1
ATOM 577 O O . VAL A 1 72 ? 9.482 -5.240 -14.016 1.00 74.88 72 VAL A O 1
ATOM 580 N N . ILE A 1 73 ? 10.174 -5.656 -11.926 1.00 75.69 73 ILE A N 1
ATOM 581 C CA . ILE A 1 73 ? 11.601 -5.419 -12.206 1.00 75.69 73 ILE A CA 1
ATOM 582 C C . ILE A 1 73 ? 12.270 -6.654 -12.848 1.00 75.69 73 ILE A C 1
ATOM 584 O O . ILE A 1 73 ? 13.079 -6.523 -13.776 1.00 75.69 73 ILE A O 1
ATOM 588 N N . SER A 1 74 ? 11.929 -7.862 -12.387 1.00 68.75 74 SER A N 1
ATOM 589 C CA . SER A 1 74 ? 12.541 -9.131 -12.820 1.00 68.75 74 SER A CA 1
ATOM 590 C C . SER A 1 74 ? 12.198 -9.514 -14.252 1.00 68.75 74 SER A C 1
ATOM 592 O O . SER A 1 74 ? 13.057 -10.037 -14.958 1.00 68.75 74 SER A O 1
ATOM 594 N N . THR A 1 75 ? 10.994 -9.188 -14.721 1.00 60.31 75 THR A N 1
ATOM 595 C CA . THR A 1 75 ? 10.543 -9.536 -16.076 1.00 60.31 75 THR A C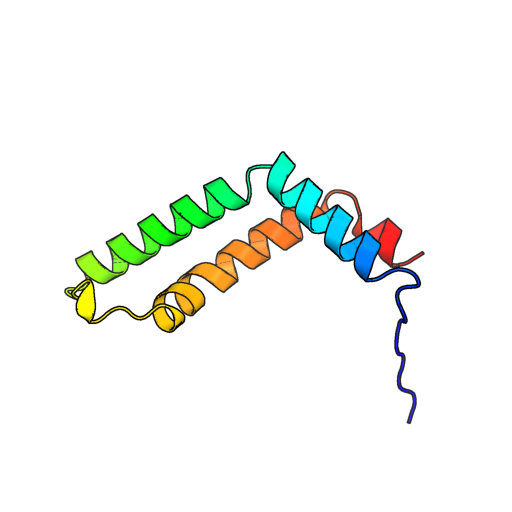A 1
ATOM 596 C C . THR A 1 75 ? 11.357 -8.877 -17.192 1.00 60.31 75 THR A C 1
ATOM 598 O O . THR A 1 75 ? 11.272 -9.331 -18.334 1.00 60.31 75 THR A O 1
ATOM 601 N N . LYS A 1 76 ? 12.165 -7.837 -16.914 1.00 55.12 76 LYS A N 1
ATOM 602 C CA . LYS A 1 76 ? 12.943 -7.148 -17.962 1.00 55.12 76 LYS A CA 1
ATOM 603 C C . LYS A 1 76 ? 14.354 -6.662 -17.595 1.00 55.12 76 LYS A C 1
ATOM 605 O O . LYS A 1 76 ? 15.110 -6.391 -18.527 1.00 55.12 76 LYS A O 1
ATOM 610 N N . TYR A 1 77 ? 14.735 -6.514 -16.317 1.00 58.50 77 TYR A N 1
ATOM 611 C CA . TYR A 1 77 ? 15.894 -5.659 -15.987 1.00 58.50 77 TYR A CA 1
ATOM 612 C C . TYR A 1 77 ? 16.901 -6.175 -14.954 1.00 58.50 77 TYR A C 1
ATOM 614 O O . TYR A 1 77 ? 17.939 -5.534 -14.812 1.00 58.50 77 TYR A O 1
ATOM 622 N N . ILE A 1 78 ? 16.713 -7.346 -14.330 1.00 58.84 78 ILE A N 1
ATOM 623 C CA . ILE A 1 78 ? 17.787 -7.945 -13.503 1.00 58.84 78 ILE A CA 1
ATOM 624 C C . ILE A 1 78 ? 19.079 -8.114 -14.331 1.00 58.84 78 ILE A C 1
ATOM 626 O O . ILE A 1 78 ? 20.161 -7.782 -13.861 1.00 58.84 78 ILE A O 1
ATOM 630 N N . TYR A 1 79 ? 18.972 -8.490 -15.610 1.00 50.09 79 TYR A N 1
ATOM 631 C CA . TYR A 1 79 ? 20.124 -8.613 -16.517 1.00 50.09 79 TYR A CA 1
ATOM 632 C C . TYR A 1 79 ? 20.856 -7.296 -16.824 1.00 50.09 79 TYR A C 1
ATOM 634 O O . TYR A 1 79 ? 22.023 -7.334 -17.206 1.00 50.09 79 TYR A O 1
ATOM 642 N N . LYS A 1 80 ? 20.185 -6.146 -16.671 1.00 52.16 80 LYS A N 1
ATOM 643 C CA . LYS A 1 80 ? 20.732 -4.805 -16.944 1.00 52.16 80 LYS A CA 1
ATOM 644 C C . LYS A 1 80 ? 21.330 -4.134 -15.701 1.00 52.16 80 LYS A C 1
ATOM 646 O O . LYS A 1 80 ? 21.859 -3.040 -15.813 1.00 52.16 80 LYS A O 1
ATOM 651 N N . LEU A 1 81 ? 21.171 -4.764 -14.535 1.00 48.41 81 LEU A N 1
ATOM 652 C CA . LEU A 1 81 ? 21.733 -4.339 -13.250 1.00 48.41 81 LEU A CA 1
ATOM 653 C C . LEU A 1 81 ? 22.976 -5.148 -12.861 1.00 48.41 81 LEU A C 1
ATOM 655 O O . LEU A 1 81 ? 23.680 -4.765 -11.936 1.00 48.41 81 LEU A O 1
ATOM 659 N N . ILE A 1 82 ? 23.210 -6.279 -13.535 1.00 50.88 82 ILE A N 1
ATOM 660 C CA . ILE A 1 82 ? 24.323 -7.204 -13.273 1.00 50.88 82 ILE A CA 1
ATOM 661 C C . ILE A 1 82 ? 25.458 -7.046 -14.312 1.00 50.88 82 ILE A C 1
ATOM 663 O O . ILE A 1 82 ? 26.569 -7.500 -14.055 1.00 50.88 82 ILE A O 1
ATOM 667 N N . ASN A 1 83 ? 25.210 -6.387 -15.454 1.00 36.97 83 ASN A N 1
ATOM 668 C CA . ASN A 1 83 ? 26.226 -5.989 -16.447 1.00 36.97 83 ASN A CA 1
ATOM 669 C C . ASN A 1 83 ? 26.355 -4.470 -16.496 1.00 36.97 83 ASN A C 1
ATOM 671 O O . ASN A 1 83 ? 27.461 -4.002 -16.836 1.00 36.97 83 ASN A O 1
#

Solvent-accessible surface area (backbone atoms only — not comparable to full-atom values): 5046 Å² total; per-residue (Å²): 132,88,78,84,71,81,72,62,95,48,58,66,61,49,51,52,51,51,54,53,49,40,57,75,72,43,44,65,60,5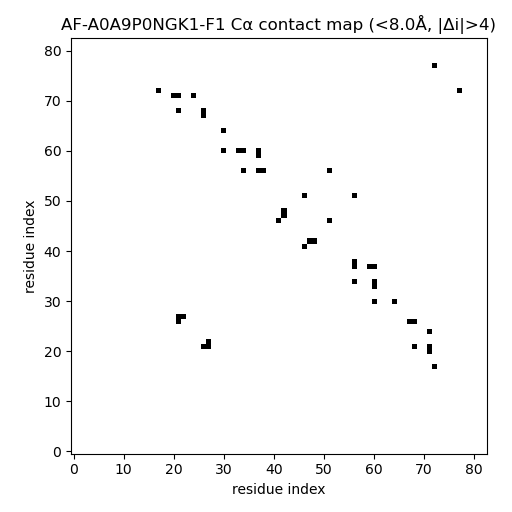3,46,54,50,48,48,52,50,55,51,50,53,44,44,74,73,70,49,50,80,90,75,58,49,71,65,58,52,45,68,70,37,48,66,60,48,48,53,53,50,48,54,69,44,58,78,76,38,56,76,71,76,76,110

Nearest PDB structures (foldseek):
  4dhx-assembly2_F  TM=8.185E-01  e=4.153E-02  Homo sapiens
  3kjl-assembly2_B  TM=3.776E-01  e=9.107E-01  Saccharomyces cerevisiae

Mean predicted aligned error: 8.19 Å

Organism: Aphis gossypii (NCBI:txid80765)

Sequence (83 aa):
MSQNETTFVDEESFKSLVCRRLLECGWMDEVTMLCKEKLKERLSKGQTVKSITEEDLFNDVAPDARSITIYVISTKYIYKLIN

Foldseek 3Di:
DDDPPPPPVCPPVVVVVLVVQCVVVCLVVVLVVQLVVVVVVVVVVVDDPVRQDPVNSCVSRVVVSVVVSCVSCVVPPPVVRVD

Radius of gyration: 17.04 Å; Cα contacts (8 Å, |Δi|>4): 25; chains: 1; bounding box: 51×18×35 Å

pLDDT: mean 81.15, std 18.19, range [35.53, 96.75]

Secondary structure (DSSP, 8-state):
--------TTHHHHHHHHHHHHHHTTHHHHHHHHHHHHHHHHHHTT--GGG--HHHHHHHHHHHHHHHHHHHHHTTTHHHH--

InterPro domains:
  IPR018783 Transcription factor, enhancer of yellow 2 [PF10163] (11-67)
  IPR038212 Transcription factor EnY2 superfamily [G3DSA:1.10.246.140] (7-81)